Protein AF-A0A0Q8TCT3-F1 (afdb_monomer_lite)

pLDDT: mean 83.31, std 11.45, range [47.53, 96.0]

Secondary structure (DSSP, 8-state):
-HHHHHHHHHHHHHHHHHHIIIIIIHHHHTTGGGS--BTTBSHHHHHHHHHHHHHHHHHHHHHHHHHHHHHHHHHHHHHS--

Sequence (82 aa):
MLAVAAALIWLTGLAHSFLGERYILIRLLRREDSLPKVLGSTAFTAGTLRFAWHLTTVAWWALAYLVFLLVGGLVLAARGQG

Radius of gyration: 18.89 Å; chains: 1; bounding box: 44×14×57 Å

Structure (mmCIF, N/CA/C/O backbone):
data_AF-A0A0Q8TCT3-F1
#
_entry.id   AF-A0A0Q8TCT3-F1
#
loop_
_atom_site.group_PDB
_atom_site.id
_atom_site.type_symbol
_atom_site.label_atom_id
_atom_site.label_alt_id
_atom_site.label_comp_id
_atom_site.label_asym_id
_atom_site.label_entity_id
_atom_site.label_seq_id
_atom_site.pdbx_PDB_ins_code
_atom_site.Cartn_x
_atom_site.Cartn_y
_atom_site.Cartn_z
_atom_site.occupancy
_atom_site.B_iso_or_equiv
_atom_site.auth_seq_id
_atom_site.auth_comp_id
_atom_site.auth_asym_id
_atom_site.auth_atom_id
_atom_site.pdbx_PDB_model_num
ATOM 1 N N . MET A 1 1 ? 8.224 -8.861 -19.927 1.00 83.19 1 MET A N 1
ATOM 2 C CA . MET A 1 1 ? 7.565 -9.490 -18.759 1.00 83.19 1 MET A CA 1
ATOM 3 C C . MET A 1 1 ? 7.771 -8.691 -17.472 1.00 83.19 1 MET A C 1
ATOM 5 O O . MET A 1 1 ? 6.781 -8.312 -16.866 1.00 83.19 1 MET A O 1
ATOM 9 N N . LEU A 1 2 ? 9.005 -8.334 -17.092 1.00 88.56 2 LEU A N 1
ATOM 10 C CA . LEU A 1 2 ? 9.283 -7.584 -15.851 1.00 88.56 2 LEU A CA 1
ATOM 11 C C . LEU A 1 2 ? 8.637 -6.187 -15.767 1.00 88.56 2 LEU A C 1
ATOM 13 O O . LEU A 1 2 ? 8.134 -5.821 -14.714 1.00 88.56 2 LEU A O 1
ATOM 17 N N . ALA A 1 3 ? 8.572 -5.434 -16.871 1.00 88.12 3 ALA A N 1
ATOM 18 C CA . ALA A 1 3 ? 7.898 -4.129 -16.879 1.00 88.12 3 ALA A CA 1
ATOM 19 C C . ALA A 1 3 ? 6.396 -4.237 -16.548 1.00 88.12 3 ALA A C 1
ATOM 21 O O . ALA A 1 3 ? 5.862 -3.432 -15.790 1.00 88.12 3 ALA A O 1
ATOM 22 N N . VAL A 1 4 ? 5.729 -5.275 -17.067 1.00 92.88 4 VAL A N 1
ATOM 23 C CA . VAL A 1 4 ? 4.322 -5.565 -16.754 1.00 92.88 4 VAL A CA 1
ATOM 24 C C . VAL A 1 4 ? 4.182 -5.961 -15.284 1.00 92.88 4 VAL A C 1
ATOM 26 O O . VAL A 1 4 ? 3.288 -5.467 -14.608 1.00 92.88 4 VAL A O 1
ATOM 29 N N . ALA A 1 5 ? 5.094 -6.788 -14.762 1.00 93.12 5 ALA A N 1
ATOM 30 C CA . ALA A 1 5 ? 5.106 -7.148 -13.345 1.00 93.12 5 ALA A CA 1
ATOM 31 C C . ALA A 1 5 ? 5.267 -5.913 -12.439 1.00 93.12 5 ALA A C 1
ATOM 33 O O . ALA A 1 5 ? 4.483 -5.744 -11.510 1.00 93.12 5 ALA A O 1
ATOM 34 N N . ALA A 1 6 ? 6.209 -5.011 -12.740 1.00 91.62 6 ALA A N 1
ATOM 35 C CA . ALA A 1 6 ? 6.385 -3.760 -11.999 1.00 91.62 6 ALA A CA 1
ATOM 36 C C . ALA A 1 6 ? 5.107 -2.902 -12.008 1.00 91.62 6 ALA A C 1
ATOM 38 O O . ALA A 1 6 ? 4.677 -2.430 -10.955 1.00 91.62 6 ALA A O 1
ATOM 39 N N . ALA A 1 7 ? 4.458 -2.759 -13.169 1.00 93.12 7 ALA A N 1
ATOM 40 C CA . ALA A 1 7 ? 3.201 -2.021 -13.287 1.00 93.12 7 ALA A CA 1
ATOM 41 C C . ALA A 1 7 ? 2.074 -2.653 -12.451 1.00 93.12 7 ALA A C 1
ATOM 43 O O . ALA A 1 7 ? 1.369 -1.948 -11.730 1.00 93.12 7 ALA A O 1
ATOM 44 N N . LEU A 1 8 ? 1.926 -3.980 -12.490 1.00 96.00 8 LEU A N 1
ATOM 45 C CA . LEU A 1 8 ? 0.912 -4.695 -11.711 1.00 96.00 8 LEU A CA 1
ATOM 46 C C . LEU A 1 8 ? 1.156 -4.596 -10.201 1.00 96.00 8 LEU A C 1
ATOM 48 O O . LEU A 1 8 ? 0.207 -4.385 -9.447 1.00 96.00 8 LEU A O 1
ATOM 52 N N . ILE A 1 9 ? 2.408 -4.701 -9.746 1.00 94.75 9 ILE A N 1
ATOM 53 C CA . ILE A 1 9 ? 2.766 -4.534 -8.327 1.00 94.75 9 ILE A CA 1
ATOM 54 C C . ILE A 1 9 ? 2.421 -3.111 -7.871 1.00 94.75 9 ILE A C 1
ATOM 56 O O . ILE A 1 9 ? 1.824 -2.928 -6.808 1.00 94.75 9 ILE A O 1
ATOM 60 N N . TRP A 1 10 ? 2.729 -2.106 -8.693 1.00 94.56 10 TRP A N 1
ATOM 61 C CA . TRP A 1 10 ? 2.414 -0.714 -8.383 1.00 94.56 10 TRP A CA 1
ATOM 62 C C . TRP A 1 10 ? 0.901 -0.468 -8.278 1.00 94.56 10 TRP A C 1
ATOM 64 O O . TRP A 1 10 ? 0.430 0.098 -7.286 1.00 94.56 10 TRP A O 1
ATOM 74 N N . LEU A 1 11 ? 0.129 -0.971 -9.250 1.00 95.44 11 LEU A N 1
ATOM 75 C CA . LEU A 1 11 ? -1.337 -0.915 -9.239 1.00 95.44 11 LEU A CA 1
ATOM 76 C C . LEU A 1 11 ? -1.934 -1.669 -8.047 1.00 95.44 11 LEU A C 1
ATOM 78 O O . LEU A 1 11 ? -2.910 -1.205 -7.462 1.00 95.44 11 LEU A O 1
ATOM 82 N N . THR A 1 12 ? -1.334 -2.793 -7.649 1.00 94.62 12 THR A N 1
ATOM 83 C CA . THR A 1 12 ? -1.764 -3.551 -6.467 1.00 94.62 12 THR A CA 1
ATOM 84 C C . THR A 1 12 ? -1.559 -2.740 -5.193 1.00 94.62 12 THR A C 1
ATOM 86 O O . THR A 1 12 ? -2.466 -2.689 -4.367 1.00 94.62 12 THR A O 1
ATOM 89 N N . GLY A 1 13 ? -0.430 -2.037 -5.051 1.00 92.62 13 GLY A N 1
ATOM 90 C CA . GLY A 1 13 ? -0.214 -1.107 -3.938 1.00 92.62 13 GLY A CA 1
ATOM 91 C C . GLY A 1 13 ? -1.261 0.013 -3.907 1.00 92.62 13 GLY A C 1
ATOM 92 O O . GLY A 1 13 ? -1.846 0.291 -2.860 1.00 92.62 13 GLY A O 1
ATOM 93 N N 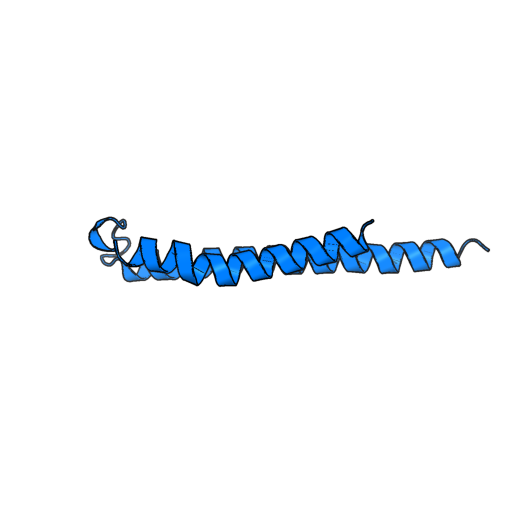. LEU A 1 14 ? -1.580 0.599 -5.066 1.00 92.06 14 LEU A N 1
ATOM 94 C CA . LEU A 1 14 ? -2.608 1.641 -5.170 1.00 92.06 14 LEU A CA 1
ATOM 95 C C . LEU A 1 14 ? -3.997 1.113 -4.772 1.00 92.06 14 LEU A C 1
ATOM 97 O O . LEU A 1 14 ? -4.696 1.733 -3.966 1.00 92.06 14 LEU A O 1
ATOM 101 N N . ALA A 1 15 ? -4.378 -0.054 -5.298 1.00 92.25 15 ALA A N 1
ATOM 102 C CA . ALA A 1 15 ? -5.626 -0.725 -4.957 1.00 92.25 15 ALA A CA 1
ATOM 103 C C . ALA A 1 15 ? -5.675 -1.098 -3.468 1.00 92.25 15 ALA A C 1
ATOM 105 O O . ALA A 1 15 ? -6.698 -0.886 -2.825 1.00 92.25 15 ALA A O 1
ATOM 106 N N . HIS A 1 16 ? -4.577 -1.588 -2.890 1.00 90.44 16 HIS A N 1
ATOM 107 C CA . HIS A 1 16 ? -4.491 -1.933 -1.472 1.00 90.44 16 HIS A CA 1
ATOM 108 C C . HIS A 1 16 ? -4.710 -0.709 -0.577 1.00 90.44 16 HIS A C 1
ATOM 110 O O . HIS A 1 16 ? -5.517 -0.770 0.348 1.00 90.44 16 HIS A O 1
ATOM 116 N N . SER A 1 17 ? -4.079 0.425 -0.886 1.00 89.81 17 SER A N 1
ATOM 117 C CA . SER A 1 17 ? -4.274 1.668 -0.133 1.00 89.81 17 SER A CA 1
ATOM 118 C C . SER A 1 17 ? -5.718 2.177 -0.234 1.00 89.81 17 SER A C 1
ATOM 120 O O . SER A 1 17 ? -6.383 2.366 0.784 1.00 89.81 17 SER A O 1
ATOM 122 N N . PHE A 1 18 ? -6.252 2.317 -1.454 1.00 87.50 18 PHE A N 1
ATOM 123 C CA . PHE A 1 18 ? -7.579 2.906 -1.671 1.00 87.50 18 PHE A CA 1
ATOM 124 C C . PHE A 1 18 ? -8.729 1.989 -1.237 1.00 87.50 18 PHE A C 1
ATOM 126 O O . PHE A 1 18 ? -9.639 2.406 -0.515 1.00 87.50 18 PHE A O 1
ATOM 133 N N . LEU A 1 19 ? -8.705 0.730 -1.678 1.00 87.62 19 LEU A N 1
ATOM 134 C CA . LEU A 1 19 ? -9.751 -0.244 -1.374 1.00 87.62 19 LEU A CA 1
ATOM 135 C C . LEU A 1 19 ? -9.676 -0.673 0.097 1.00 87.62 19 LEU A C 1
ATOM 137 O O . LEU A 1 19 ? -10.701 -0.877 0.747 1.00 87.62 19 LEU A O 1
ATOM 141 N N . GLY A 1 20 ? -8.468 -0.740 0.645 1.00 86.44 20 GLY A N 1
ATOM 142 C CA . GLY A 1 20 ? -8.227 -1.053 2.041 1.00 86.44 20 GLY A CA 1
ATOM 143 C C . GLY A 1 20 ? -8.760 -0.025 3.019 1.00 86.44 20 GLY A C 1
ATOM 144 O O . GLY A 1 20 ? -9.546 -0.387 3.896 1.00 86.44 20 GLY A O 1
ATOM 145 N N . GLU A 1 21 ? -8.405 1.251 2.839 1.00 87.75 21 GLU A N 1
ATOM 146 C CA . GLU A 1 21 ? -8.906 2.338 3.690 1.00 87.75 21 GLU A CA 1
ATOM 147 C C . GLU A 1 21 ? -10.442 2.366 3.643 1.00 87.75 21 GLU A C 1
ATOM 149 O O . GLU A 1 21 ? -11.117 2.331 4.674 1.00 87.75 21 GLU A O 1
ATOM 154 N N . ARG A 1 22 ? -11.009 2.335 2.428 1.00 85.25 22 ARG A N 1
ATOM 155 C CA . ARG A 1 22 ? -12.446 2.528 2.204 1.00 85.25 22 ARG A CA 1
ATOM 156 C C . ARG A 1 22 ? -13.313 1.363 2.680 1.00 85.25 22 ARG A C 1
ATOM 158 O O . ARG A 1 22 ? -14.397 1.600 3.215 1.00 85.25 22 ARG A O 1
ATOM 165 N N . TYR A 1 23 ? -12.887 0.121 2.456 1.00 85.06 23 TYR A N 1
ATOM 166 C CA . TYR A 1 23 ? -13.737 -1.052 2.690 1.00 85.06 23 TYR A CA 1
ATOM 167 C C . TYR A 1 23 ? -13.334 -1.878 3.907 1.00 85.06 23 TYR A C 1
ATOM 169 O O . TYR A 1 23 ? -14.218 -2.469 4.525 1.00 85.06 23 TYR A O 1
ATOM 177 N N . ILE A 1 24 ? -12.050 -1.920 4.269 1.00 83.25 24 ILE A N 1
ATOM 178 C CA . ILE A 1 24 ? -11.556 -2.767 5.362 1.00 83.25 24 ILE A CA 1
ATOM 179 C C . ILE A 1 24 ? -11.375 -1.924 6.620 1.00 83.25 24 ILE A C 1
ATOM 181 O O . ILE A 1 24 ? -12.063 -2.159 7.609 1.00 83.25 24 ILE A O 1
ATOM 185 N N . LEU A 1 25 ? -10.524 -0.902 6.567 1.00 81.38 25 LEU A N 1
ATOM 186 C CA . LEU A 1 25 ? -10.150 -0.083 7.722 1.00 81.38 25 LEU A CA 1
ATOM 187 C C . LEU A 1 25 ? -11.346 0.676 8.302 1.00 81.38 25 LEU A C 1
ATOM 189 O O . LEU A 1 25 ? -11.611 0.553 9.493 1.00 81.38 25 LEU A O 1
ATOM 193 N N . ILE A 1 26 ? -12.147 1.363 7.479 1.00 82.62 26 ILE A N 1
ATOM 194 C CA . ILE A 1 26 ? -13.365 2.039 7.969 1.00 82.62 26 ILE A CA 1
ATOM 195 C C . ILE A 1 26 ? -14.349 1.051 8.610 1.00 82.62 26 ILE A C 1
ATOM 197 O O . ILE A 1 26 ? -14.983 1.381 9.610 1.00 82.62 26 ILE A O 1
ATOM 201 N N . ARG A 1 27 ? -14.508 -0.158 8.056 1.00 82.94 27 ARG A N 1
ATOM 202 C CA . ARG A 1 27 ? -15.435 -1.154 8.623 1.00 82.94 27 ARG A CA 1
ATOM 203 C C . ARG A 1 27 ? -14.904 -1.765 9.914 1.00 82.94 27 ARG A C 1
ATOM 205 O O . ARG A 1 27 ? -15.688 -1.974 10.834 1.00 82.94 27 ARG A O 1
ATOM 212 N N . LEU A 1 28 ? -13.605 -2.044 9.972 1.00 82.75 28 LEU A N 1
ATOM 213 C CA . LEU A 1 28 ? -12.959 -2.636 11.137 1.00 82.75 28 LEU A CA 1
ATOM 214 C C . LEU A 1 28 ? -12.919 -1.639 12.301 1.00 82.75 28 LEU A C 1
ATOM 216 O O . LEU A 1 28 ? -13.296 -1.989 13.413 1.00 82.75 28 LEU A O 1
ATOM 220 N N . LEU A 1 29 ? -12.555 -0.383 12.027 1.00 80.06 29 LEU A N 1
ATOM 221 C CA . LEU A 1 29 ? -12.515 0.686 13.027 1.00 80.06 29 LEU A CA 1
ATOM 222 C C . LEU A 1 29 ? -13.916 1.136 13.467 1.00 80.06 29 LEU A C 1
ATOM 224 O O . LEU A 1 29 ? -14.108 1.492 14.617 1.00 80.06 29 LEU A O 1
ATOM 228 N N . ARG A 1 30 ? -14.955 1.013 12.629 1.00 79.38 30 ARG A N 1
ATOM 229 C CA . ARG A 1 30 ? -16.346 1.191 13.106 1.00 79.38 30 ARG A CA 1
ATOM 230 C C . ARG A 1 30 ? -16.770 0.170 14.163 1.00 79.38 30 ARG A C 1
ATOM 232 O O . ARG A 1 30 ? -17.750 0.415 14.855 1.00 79.38 30 ARG A O 1
ATOM 239 N N . ARG A 1 31 ? -16.075 -0.965 14.282 1.00 77.56 31 ARG A N 1
ATOM 240 C CA . ARG A 1 31 ? -16.262 -1.951 15.356 1.00 77.56 31 ARG A CA 1
ATOM 241 C C . ARG A 1 31 ? -15.193 -1.789 16.437 1.00 77.56 31 ARG A C 1
ATOM 243 O O . ARG A 1 31 ? -14.642 -2.777 16.920 1.00 77.56 31 ARG A O 1
ATOM 250 N N . GLU A 1 32 ? -14.899 -0.546 16.805 1.00 66.19 32 GLU A N 1
ATOM 251 C CA . GLU A 1 32 ? -13.907 -0.188 17.822 1.00 66.19 32 GLU A CA 1
ATOM 252 C C . GLU A 1 32 ? -14.110 -0.931 19.152 1.00 66.19 32 GLU A C 1
ATOM 254 O O . GLU A 1 32 ? -13.131 -1.336 19.769 1.00 66.19 32 GLU A O 1
ATOM 259 N N . ASP A 1 33 ? -15.354 -1.231 19.534 1.00 64.56 33 ASP A N 1
ATOM 260 C CA . ASP A 1 33 ? -15.677 -2.004 20.744 1.00 64.56 33 ASP A CA 1
ATOM 261 C C . ASP A 1 33 ? -15.097 -3.432 20.752 1.00 64.56 33 ASP A C 1
ATOM 263 O O . ASP A 1 33 ? -14.931 -4.030 21.813 1.00 64.56 33 ASP A O 1
ATOM 267 N N . SER A 1 34 ? -14.765 -3.978 19.577 1.00 68.19 34 SER A N 1
ATOM 268 C CA . SER A 1 34 ? -14.133 -5.296 19.416 1.00 68.19 34 SER A CA 1
ATOM 269 C C . SER A 1 34 ? -12.608 -5.239 19.268 1.00 68.19 34 SER A C 1
ATOM 271 O O . SER A 1 34 ? -11.962 -6.285 19.183 1.00 68.19 34 SER A O 1
ATOM 273 N N . LEU A 1 35 ? -12.016 -4.038 19.232 1.00 75.31 35 LEU A N 1
ATOM 274 C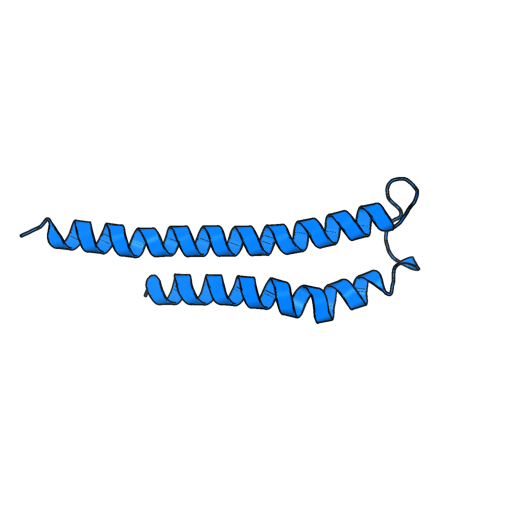 CA . LEU A 1 35 ? -10.569 -3.878 19.122 1.00 75.31 35 LEU A CA 1
ATOM 275 C C . LEU A 1 35 ? -9.900 -4.064 20.492 1.00 75.31 35 LEU A C 1
ATOM 277 O O . LEU A 1 35 ? -10.362 -3.503 21.491 1.00 75.31 35 LEU A O 1
ATOM 281 N N . PRO A 1 36 ? -8.763 -4.780 20.558 1.00 72.25 36 PRO A N 1
ATOM 282 C CA . PRO A 1 36 ? -7.963 -4.845 21.770 1.00 72.25 36 PRO A CA 1
ATOM 283 C C . PRO A 1 36 ? -7.534 -3.435 22.188 1.00 72.25 36 PRO A C 1
ATOM 285 O O . PRO A 1 36 ? -6.894 -2.708 21.419 1.00 72.25 36 PRO A O 1
ATOM 288 N N . LYS A 1 37 ? -7.889 -3.051 23.417 1.00 74.56 37 LYS A N 1
ATOM 289 C CA . LYS A 1 37 ? -7.447 -1.796 24.029 1.00 74.56 37 LYS A CA 1
ATOM 290 C C . LYS A 1 37 ? -5.994 -1.959 24.451 1.00 74.56 37 LYS A C 1
ATOM 292 O O . LYS A 1 37 ? -5.701 -2.558 25.482 1.00 74.56 37 LYS A O 1
ATOM 297 N N . VAL A 1 38 ? -5.086 -1.438 23.640 1.00 74.06 38 VAL A N 1
ATOM 298 C CA . VAL A 1 38 ? -3.654 -1.412 23.938 1.00 74.06 38 VAL A CA 1
ATOM 299 C C . VAL A 1 38 ? -3.336 -0.020 24.476 1.00 74.06 38 VAL A C 1
ATOM 301 O O . VAL A 1 38 ? -3.742 0.976 23.886 1.00 74.06 38 VAL A O 1
ATOM 304 N N . LEU A 1 39 ? -2.659 0.063 25.627 1.00 76.44 39 LEU A N 1
ATOM 305 C CA . LEU A 1 39 ? -2.374 1.333 26.3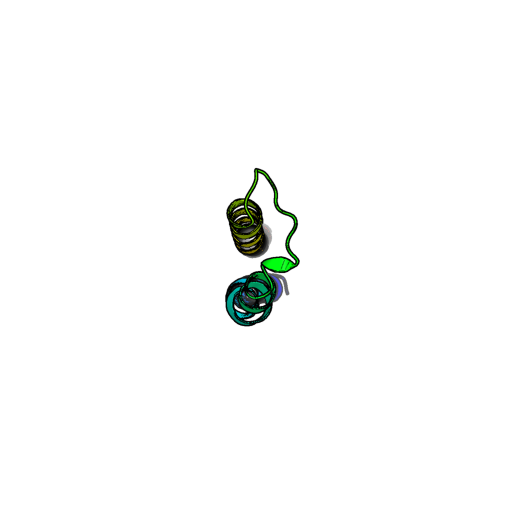22 1.00 76.44 39 LEU A CA 1
ATOM 306 C C . LEU A 1 39 ? -3.640 2.118 26.734 1.00 76.44 39 LEU A C 1
ATOM 308 O O . LEU A 1 39 ? -3.676 3.344 26.681 1.00 76.44 39 LEU A O 1
ATOM 312 N N . GLY A 1 40 ? -4.701 1.411 27.139 1.00 69.38 40 GLY A N 1
ATOM 313 C CA . GLY A 1 40 ? -5.910 2.024 27.705 1.00 69.38 40 GLY A CA 1
ATOM 314 C C . GLY A 1 40 ? -6.880 2.645 26.691 1.00 69.38 40 GLY A C 1
ATOM 315 O O . GLY A 1 40 ? -7.942 3.113 27.093 1.00 69.38 40 GLY A O 1
ATOM 316 N N . SER A 1 41 ? -6.580 2.610 25.387 1.00 75.56 41 SER A N 1
ATOM 317 C CA . SER A 1 41 ? -7.484 3.091 24.332 1.00 75.56 41 SER A CA 1
ATOM 318 C C . SER A 1 41 ? -7.428 2.218 23.074 1.00 75.56 41 SER A C 1
ATOM 320 O O . SER A 1 41 ? -6.507 1.429 22.879 1.00 75.56 41 SER A O 1
ATOM 322 N N . THR A 1 42 ? -8.424 2.348 22.199 1.00 81.50 42 THR A N 1
ATOM 323 C CA . THR A 1 42 ? -8.425 1.742 20.855 1.00 81.50 42 THR A CA 1
ATOM 324 C C . THR A 1 42 ? -7.676 2.602 19.834 1.00 81.50 42 THR A C 1
ATOM 326 O O . THR A 1 42 ? -7.311 2.106 18.770 1.00 81.50 42 THR A O 1
ATOM 329 N N . ALA A 1 43 ? -7.395 3.870 20.163 1.00 80.00 43 ALA A N 1
ATOM 330 C CA . ALA A 1 43 ? -6.767 4.839 19.268 1.00 80.00 43 ALA A CA 1
ATOM 331 C C . ALA A 1 43 ? -5.348 4.426 18.856 1.00 80.00 43 ALA A C 1
ATOM 333 O O . ALA A 1 43 ? -4.985 4.563 17.688 1.00 80.00 43 ALA A O 1
ATOM 334 N N . PHE A 1 44 ? -4.565 3.866 19.787 1.00 83.25 44 PHE A N 1
ATOM 335 C CA . PHE A 1 44 ? -3.233 3.347 19.476 1.00 83.25 44 PHE A CA 1
ATOM 336 C C . PHE A 1 44 ? -3.313 2.178 18.488 1.00 83.25 44 PHE A C 1
ATOM 338 O O . PHE A 1 44 ? -2.702 2.231 17.425 1.00 83.25 44 PHE A O 1
ATOM 345 N N . THR A 1 45 ? -4.148 1.175 18.778 1.00 84.88 45 THR A N 1
ATOM 346 C CA . THR A 1 45 ? -4.384 0.026 17.892 1.00 84.88 45 THR A CA 1
ATOM 347 C C . THR A 1 45 ? -4.869 0.464 16.507 1.00 84.88 45 THR A C 1
ATOM 349 O O . THR A 1 45 ? -4.373 -0.026 15.492 1.00 84.88 45 THR A O 1
ATOM 352 N N . ALA A 1 46 ? -5.795 1.423 16.447 1.00 84.94 46 ALA A N 1
ATOM 353 C CA . ALA A 1 46 ? -6.308 1.974 15.198 1.00 84.94 46 ALA A CA 1
ATOM 354 C C . ALA A 1 46 ? -5.221 2.699 14.386 1.00 84.94 46 ALA A C 1
ATOM 356 O O . ALA A 1 46 ? -5.126 2.516 13.169 1.00 84.94 46 ALA A O 1
ATOM 357 N N . GLY A 1 47 ? -4.380 3.490 15.057 1.00 86.88 47 GLY A N 1
ATOM 358 C CA . GLY A 1 47 ? -3.250 4.187 14.447 1.00 86.88 47 GLY A CA 1
ATOM 359 C C . GLY A 1 47 ? -2.191 3.224 13.917 1.00 86.88 47 GLY A C 1
ATOM 360 O O . GLY A 1 47 ? -1.786 3.335 12.761 1.00 86.88 47 GLY A O 1
ATOM 361 N N . THR A 1 48 ? -1.794 2.230 14.716 1.00 89.75 48 THR A N 1
ATOM 362 C CA . THR A 1 48 ? -0.849 1.185 14.295 1.00 89.75 48 THR A CA 1
ATOM 363 C C . THR A 1 48 ? -1.384 0.396 13.106 1.00 89.75 48 THR A C 1
ATOM 365 O O . THR A 1 48 ? -0.626 0.103 12.185 1.00 89.75 48 THR A O 1
ATOM 368 N N . LEU A 1 49 ? -2.684 0.093 13.079 1.00 89.06 49 LEU A N 1
ATOM 369 C CA . LEU A 1 49 ? -3.293 -0.631 11.968 1.00 89.06 49 LEU A CA 1
ATOM 370 C C . LEU A 1 49 ? -3.266 0.182 10.667 1.00 89.06 49 LEU A C 1
ATOM 372 O O . LEU A 1 49 ? -2.878 -0.355 9.631 1.00 89.06 49 LEU A O 1
ATOM 376 N N . ARG A 1 50 ? -3.618 1.475 10.715 1.00 88.50 50 ARG A N 1
ATOM 377 C CA . ARG A 1 50 ? -3.484 2.383 9.560 1.00 88.50 50 ARG A CA 1
ATOM 378 C C . ARG A 1 50 ? -2.040 2.506 9.097 1.00 88.50 50 ARG A C 1
ATOM 380 O O . ARG A 1 50 ? -1.762 2.435 7.904 1.00 88.50 50 ARG A O 1
ATOM 387 N N . PHE A 1 51 ? -1.115 2.654 10.041 1.00 91.00 51 PHE A N 1
ATOM 388 C CA . PHE A 1 51 ? 0.306 2.734 9.733 1.00 91.00 51 PHE A CA 1
ATOM 389 C C . PHE A 1 51 ? 0.798 1.470 9.024 1.00 91.00 51 PHE A C 1
ATOM 391 O O . PHE A 1 51 ? 1.389 1.569 7.952 1.00 91.00 51 PHE A O 1
ATOM 398 N N . ALA A 1 52 ? 0.498 0.289 9.569 1.00 92.19 52 ALA A N 1
ATOM 399 C CA . ALA A 1 52 ? 0.859 -0.985 8.957 1.00 92.19 52 ALA A CA 1
ATOM 400 C C . ALA A 1 52 ? 0.252 -1.134 7.551 1.00 92.19 52 ALA A C 1
ATOM 402 O O . ALA A 1 52 ? 0.932 -1.604 6.641 1.00 92.19 52 ALA A O 1
ATOM 403 N N . TRP A 1 53 ? -0.986 -0.668 7.358 1.00 92.00 53 TRP A N 1
ATOM 404 C CA . TRP A 1 53 ? -1.684 -0.693 6.071 1.00 92.00 53 TRP A CA 1
ATOM 405 C C . TRP A 1 53 ? -1.040 0.195 4.993 1.00 92.00 53 TRP A C 1
ATOM 407 O O . TRP A 1 53 ? -0.943 -0.168 3.817 1.00 92.00 53 TRP A O 1
ATOM 417 N N . HIS A 1 54 ? -0.571 1.384 5.366 1.00 92.06 54 HIS A N 1
ATOM 418 C CA . HIS A 1 54 ? 0.160 2.239 4.431 1.00 92.06 54 HIS A CA 1
ATOM 419 C C . HIS A 1 54 ? 1.604 1.763 4.235 1.00 92.06 54 HIS A C 1
ATOM 421 O O . HIS A 1 54 ? 2.124 1.845 3.122 1.00 92.06 54 HIS A O 1
ATOM 427 N N . LEU A 1 55 ? 2.238 1.207 5.270 1.00 94.19 55 LEU A N 1
ATOM 428 C CA . LEU A 1 55 ? 3.594 0.666 5.190 1.00 94.19 55 LEU A CA 1
ATOM 429 C C . LEU A 1 55 ? 3.682 -0.486 4.184 1.00 94.19 55 LEU A C 1
ATOM 431 O O . LEU A 1 55 ? 4.620 -0.527 3.386 1.00 94.19 55 LEU A O 1
ATOM 435 N N . THR A 1 56 ? 2.691 -1.384 4.160 1.00 93.12 56 THR A N 1
ATOM 436 C CA . THR A 1 56 ? 2.609 -2.418 3.121 1.00 93.12 56 THR A CA 1
ATOM 437 C C . THR A 1 56 ? 2.497 -1.784 1.737 1.00 93.12 56 THR A C 1
ATOM 439 O O . THR A 1 56 ? 3.280 -2.138 0.865 1.00 93.12 56 THR A O 1
ATOM 442 N N . THR A 1 57 ? 1.634 -0.787 1.521 1.00 93.50 57 THR A N 1
ATOM 443 C CA . THR A 1 57 ? 1.559 -0.072 0.225 1.00 93.50 57 THR A CA 1
ATOM 444 C C . THR A 1 57 ? 2.925 0.459 -0.229 1.00 93.50 57 THR A C 1
ATOM 446 O O . THR A 1 57 ? 3.327 0.243 -1.375 1.00 93.50 57 THR A O 1
ATOM 449 N N . VAL A 1 58 ? 3.666 1.106 0.675 1.00 95.00 58 VAL A N 1
ATOM 450 C CA . VAL A 1 58 ? 5.012 1.631 0.393 1.00 95.00 58 VAL A CA 1
ATOM 451 C C . VAL A 1 58 ? 5.980 0.504 0.034 1.00 95.00 58 VAL A C 1
ATOM 453 O O . VAL A 1 58 ? 6.735 0.638 -0.928 1.00 95.00 58 VAL A O 1
ATOM 456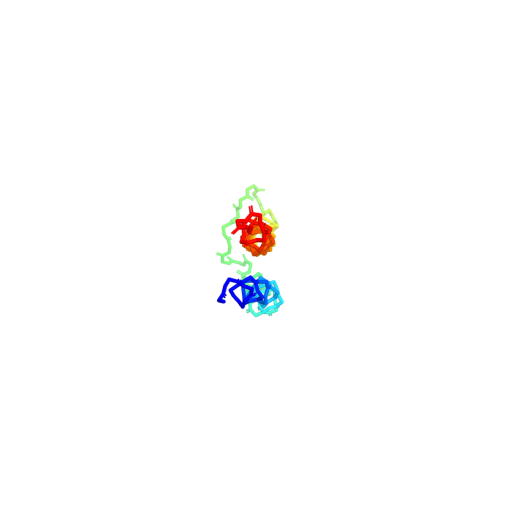 N N . ALA A 1 59 ? 5.933 -0.625 0.744 1.00 95.50 59 ALA A N 1
ATOM 457 C CA . ALA A 1 59 ? 6.770 -1.786 0.444 1.00 95.50 59 ALA A CA 1
ATOM 458 C C . ALA A 1 59 ? 6.493 -2.360 -0.957 1.00 95.50 59 ALA A C 1
ATOM 460 O O . ALA A 1 59 ? 7.430 -2.688 -1.686 1.00 95.50 59 ALA A O 1
ATOM 461 N N . TRP A 1 60 ? 5.224 -2.429 -1.372 1.00 93.19 60 TRP A N 1
ATOM 462 C CA . TRP A 1 60 ? 4.855 -2.868 -2.722 1.00 93.19 60 TRP A CA 1
ATOM 463 C C . TRP A 1 60 ? 5.382 -1.905 -3.790 1.00 93.19 60 TRP A C 1
ATOM 465 O O . TRP A 1 60 ? 5.916 -2.342 -4.806 1.00 93.19 60 TRP A O 1
ATOM 475 N N . TRP A 1 61 ? 5.310 -0.596 -3.561 1.00 95.00 61 TRP A N 1
ATOM 476 C CA . TRP A 1 61 ? 5.871 0.384 -4.494 1.00 95.00 61 TRP A CA 1
ATOM 477 C C . TRP A 1 61 ? 7.397 0.354 -4.553 1.00 95.00 61 TRP A C 1
ATOM 479 O O . TRP A 1 61 ? 7.957 0.438 -5.646 1.00 95.00 61 TRP A O 1
ATOM 489 N N . ALA A 1 62 ? 8.071 0.163 -3.418 1.00 94.50 62 ALA A N 1
ATOM 490 C CA . ALA A 1 62 ? 9.514 -0.048 -3.386 1.00 94.50 62 ALA A CA 1
ATOM 491 C C . ALA A 1 62 ? 9.905 -1.296 -4.195 1.00 94.50 62 ALA A C 1
ATOM 493 O O . ALA A 1 62 ? 10.822 -1.240 -5.013 1.00 94.50 62 ALA A O 1
ATOM 494 N N . LEU A 1 63 ? 9.164 -2.399 -4.047 1.00 94.31 63 LEU A N 1
ATOM 495 C CA . LEU A 1 63 ? 9.376 -3.610 -4.840 1.00 94.31 63 LEU A CA 1
ATOM 496 C C . LEU A 1 63 ? 9.143 -3.365 -6.338 1.00 94.31 63 LEU A C 1
ATOM 498 O O . LEU A 1 63 ? 9.973 -3.764 -7.153 1.00 94.31 63 LEU A O 1
ATOM 502 N N . ALA A 1 64 ? 8.059 -2.681 -6.713 1.00 93.88 64 ALA A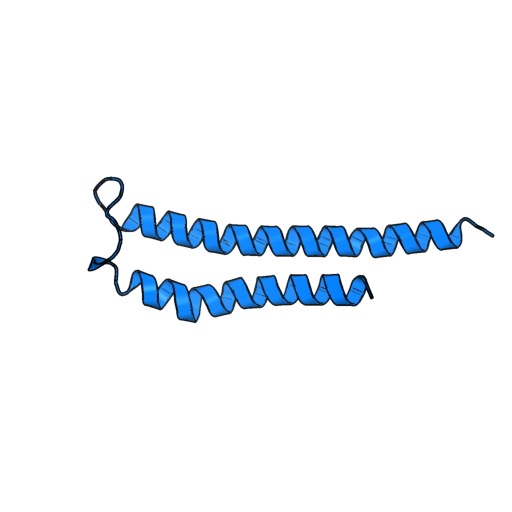 N 1
ATOM 503 C CA . ALA A 1 64 ? 7.788 -2.318 -8.105 1.00 93.88 64 ALA A CA 1
ATOM 504 C C . ALA A 1 64 ? 8.935 -1.496 -8.709 1.00 93.88 64 ALA A C 1
ATOM 506 O O . ALA A 1 64 ? 9.356 -1.760 -9.836 1.00 93.88 64 ALA A O 1
ATOM 507 N N . TYR A 1 65 ? 9.473 -0.542 -7.945 1.00 92.12 65 TYR A N 1
ATOM 508 C CA . TYR A 1 65 ? 10.615 0.271 -8.351 1.00 92.12 65 TYR A CA 1
ATOM 509 C C . TYR A 1 65 ? 11.879 -0.574 -8.560 1.00 92.12 65 TYR A C 1
ATOM 511 O O . TYR A 1 65 ? 12.528 -0.450 -9.596 1.00 92.12 65 TYR A O 1
ATOM 519 N N . LEU A 1 66 ? 12.193 -1.493 -7.641 1.00 92.56 66 LEU A N 1
ATOM 520 C CA . LEU A 1 66 ? 13.327 -2.411 -7.799 1.00 92.56 66 LEU A CA 1
ATOM 521 C C . LEU A 1 66 ? 13.175 -3.298 -9.045 1.00 92.56 66 LEU A C 1
ATOM 523 O O . LEU A 1 66 ? 14.116 -3.429 -9.827 1.00 92.56 66 LEU A O 1
ATOM 527 N N . VAL A 1 67 ? 11.983 -3.855 -9.282 1.00 92.00 67 VAL A N 1
ATOM 528 C CA . VAL A 1 67 ? 11.696 -4.659 -10.484 1.00 92.00 67 VAL A CA 1
ATOM 529 C C . VAL A 1 67 ? 11.834 -3.818 -11.755 1.00 92.00 67 VAL A C 1
ATOM 531 O O . VAL A 1 67 ? 12.352 -4.305 -12.759 1.00 92.00 67 VAL A O 1
ATOM 534 N N . PHE A 1 68 ? 11.419 -2.551 -11.722 1.00 89.69 68 PHE A N 1
ATOM 535 C CA . PHE A 1 68 ? 11.590 -1.627 -12.839 1.00 89.69 68 PHE A CA 1
ATOM 536 C C . PHE A 1 68 ? 13.069 -1.322 -13.123 1.00 89.69 68 PHE A C 1
ATOM 538 O O . PHE A 1 68 ? 13.486 -1.364 -14.280 1.00 89.69 68 PHE A O 1
ATOM 545 N N . LEU A 1 69 ? 13.892 -1.093 -12.095 1.00 88.38 69 LEU A N 1
ATOM 546 C CA . LEU A 1 69 ? 15.335 -0.884 -12.268 1.00 88.38 69 LEU A CA 1
ATOM 547 C C . LEU A 1 69 ? 16.027 -2.095 -12.907 1.00 88.38 69 LEU A C 1
ATOM 549 O O . LEU A 1 69 ? 16.909 -1.924 -13.750 1.00 88.38 69 LEU A O 1
ATOM 553 N N . LEU A 1 70 ? 15.587 -3.313 -12.576 1.00 88.81 70 LEU A N 1
ATOM 554 C CA . LEU A 1 70 ? 16.088 -4.533 -13.214 1.00 88.81 70 LEU A CA 1
ATOM 555 C C . LEU A 1 70 ? 15.772 -4.580 -14.715 1.00 88.81 70 LEU A C 1
ATOM 557 O O . LEU A 1 70 ? 16.566 -5.127 -15.474 1.00 88.81 70 LEU A O 1
ATOM 561 N N . VAL A 1 71 ? 14.676 -3.963 -15.176 1.00 83.44 71 VAL A N 1
ATOM 562 C CA . VAL A 1 71 ? 14.404 -3.816 -16.618 1.00 83.44 71 VAL A CA 1
ATOM 563 C C . VAL A 1 71 ? 15.486 -2.962 -17.281 1.00 83.44 71 VAL A C 1
ATOM 565 O O . VAL A 1 71 ? 16.026 -3.358 -18.310 1.00 83.44 71 VAL A O 1
ATOM 568 N N . GLY A 1 72 ? 15.831 -1.815 -16.689 1.00 72.62 72 GLY A N 1
ATOM 569 C CA . GLY A 1 72 ? 16.840 -0.899 -17.233 1.00 72.62 72 GLY A CA 1
ATOM 570 C C . GLY A 1 72 ? 18.255 -1.485 -17.228 1.00 72.62 72 GLY A C 1
ATOM 571 O O . GLY A 1 72 ? 18.953 -1.415 -18.240 1.00 72.62 72 GLY A O 1
ATOM 572 N N . GLY A 1 73 ? 18.658 -2.125 -16.125 1.00 71.88 73 GLY A N 1
ATOM 573 C CA . GLY A 1 73 ? 19.958 -2.798 -16.020 1.00 71.88 73 GLY A CA 1
ATOM 574 C C . GLY A 1 73 ? 20.118 -3.940 -17.028 1.00 71.88 73 GLY A C 1
ATOM 575 O O . GLY A 1 73 ? 21.167 -4.072 -17.655 1.00 71.88 73 GLY A O 1
ATOM 576 N N . LEU A 1 74 ? 19.053 -4.711 -17.260 1.00 60.84 74 LEU A N 1
ATOM 577 C CA . LEU A 1 74 ? 19.045 -5.801 -18.237 1.00 60.84 74 LEU A CA 1
ATOM 578 C C . LEU A 1 74 ? 19.116 -5.282 -19.686 1.00 60.84 74 LEU A C 1
ATOM 580 O O . LEU A 1 74 ? 19.793 -5.879 -20.519 1.00 60.84 74 LEU A O 1
ATOM 584 N N . VAL A 1 75 ? 18.495 -4.134 -19.980 1.00 60.09 75 VAL A N 1
ATOM 585 C CA . VAL A 1 75 ? 18.583 -3.467 -21.294 1.00 60.09 75 VAL A CA 1
ATOM 586 C C . VAL A 1 75 ? 19.987 -2.912 -21.567 1.00 60.09 75 VAL A C 1
ATOM 588 O O . VAL A 1 75 ? 20.471 -3.014 -22.693 1.00 60.09 75 VAL A O 1
ATOM 591 N N . LEU A 1 76 ? 20.661 -2.349 -20.560 1.00 62.91 76 LEU A N 1
ATOM 592 C CA . LEU A 1 76 ? 22.037 -1.852 -20.695 1.00 62.91 76 LEU A CA 1
ATOM 593 C C . LEU A 1 76 ? 23.047 -2.997 -20.857 1.00 62.91 76 LEU A C 1
ATOM 595 O O . LEU A 1 76 ? 23.907 -2.926 -21.732 1.00 62.91 76 LEU A O 1
ATOM 599 N N . ALA A 1 77 ? 22.898 -4.081 -20.092 1.00 60.28 77 ALA A N 1
ATOM 600 C CA . ALA A 1 77 ? 23.729 -5.279 -20.228 1.00 60.28 77 ALA A CA 1
ATOM 601 C C . ALA A 1 77 ? 23.559 -5.975 -21.594 1.00 60.28 77 ALA A C 1
ATOM 603 O O . ALA A 1 77 ? 24.527 -6.492 -22.147 1.00 60.28 77 ALA A O 1
ATOM 604 N N . ALA A 1 78 ? 22.351 -5.954 -22.169 1.00 59.91 78 ALA A N 1
ATOM 605 C CA . ALA A 1 78 ? 22.091 -6.482 -23.509 1.00 59.91 78 ALA A CA 1
ATOM 606 C C . ALA A 1 78 ? 22.696 -5.619 -24.634 1.00 59.91 78 ALA A C 1
ATOM 608 O O . ALA A 1 78 ? 22.980 -6.133 -25.710 1.00 59.91 78 ALA A O 1
ATOM 609 N N . ARG A 1 79 ? 22.903 -4.314 -24.402 1.00 62.56 79 ARG A N 1
ATOM 610 C CA . ARG A 1 79 ? 23.499 -3.386 -25.381 1.00 62.56 79 ARG A CA 1
ATOM 611 C C . ARG A 1 79 ? 25.031 -3.376 -25.386 1.00 62.56 79 ARG A C 1
ATOM 613 O O . ARG A 1 79 ? 25.606 -2.931 -26.368 1.00 62.56 79 ARG A O 1
ATOM 620 N N . GLY A 1 80 ? 25.680 -3.842 -24.317 1.00 64.81 80 GLY A N 1
ATOM 621 C CA . GLY A 1 80 ? 27.144 -3.877 -24.183 1.00 64.81 80 GLY A CA 1
AT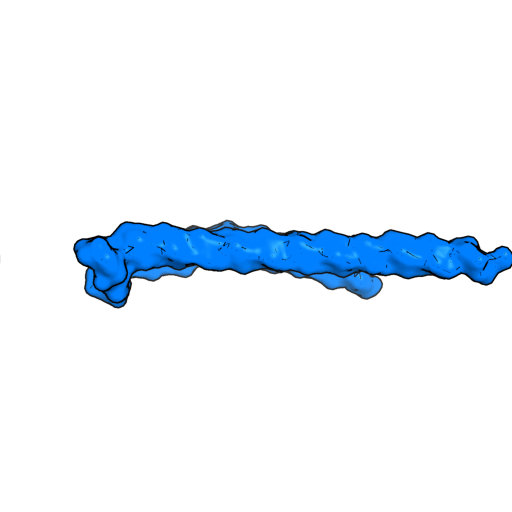OM 622 C C . GLY A 1 80 ? 27.829 -5.145 -24.712 1.00 64.81 80 GLY A C 1
ATOM 623 O O . GLY A 1 80 ? 29.032 -5.283 -24.529 1.00 64.81 80 GLY A O 1
ATOM 624 N N . GLN A 1 81 ? 27.089 -6.073 -25.326 1.00 53.75 81 GLN A N 1
ATOM 625 C CA . GLN A 1 81 ? 27.615 -7.318 -25.913 1.00 53.75 81 GLN A CA 1
ATOM 626 C C . GLN A 1 81 ? 27.575 -7.291 -27.453 1.00 53.75 81 GLN A C 1
ATOM 628 O O . GLN A 1 81 ? 27.096 -8.236 -28.078 1.00 53.75 81 GLN A O 1
ATOM 633 N N . GLY A 1 82 ? 28.019 -6.184 -28.053 1.00 47.53 82 GLY A N 1
ATOM 634 C CA . GLY A 1 82 ? 28.157 -6.014 -29.504 1.00 47.53 82 GLY A CA 1
ATOM 635 C C . GLY A 1 82 ? 29.606 -5.805 -29.895 1.00 47.53 82 GLY A C 1
ATOM 636 O O . GLY A 1 82 ? 30.266 -5.003 -29.198 1.00 47.53 82 GLY A O 1
#

Foldseek 3Di:
DLLVVLVVLLVVLVCLLPVCVPPPLVVVVVVLVPADADPNGSVVVSVVVNVVSNVVSVVSNVVSVVSVVVVVVVVVVVVPPD